Protein AF-B8M2R2-F1 (afdb_monomer_lite)

InterPro domains:
  IPR019727 ATP synthase, F0 complex, subunit F, mitochondria, fungi [PF10791] (4-90)
  IPR019727 ATP synthase, F0 complex, subunit F, mitochondria, fungi [PTHR28161] (1-91)

Secondary structure (DSSP, 8-state):
----GGGTSTTSS-S------HHHHHHHHHHHHHHSS-PPPPPP----SHHHHHHHHHTSGGG--SHHHHHHHHHHHHHHHHHHIIIIIHHHTTS--------

Radius of gyration: 33.29 Å; chains: 1; bounding box: 86×50×78 Å

pLDDT: mean 77.0, std 13.57, range [46.78, 97.19]

Organism: Talaromyces stipitatus (strain ATCC 10500 / CBS 375.48 / QM 6759 / NRRL 1006) (NCBI:txid441959)

Sequence (103 aa):
MSYITRRALSTLIPPKAIGAAQDAARMERVVGFYAGLPRGPAPAPKPSGFLERYQARYFNGKNASGMPLVHVIGTMLVVGYSMEYYFHLRKFASIPYFRPLGI

Foldseek 3Di:
DDDPCVVVCVPVPDPPPPPCPVVNVVVCVVVCVVVVDPDDPDPDPDQPDPVSVVCVQDPDDPNPHPVVVVVVVVVCVVVVVVVCCVPPVVVVVPDDPDDPDDD

Structure (mmCIF, N/CA/C/O backbone):
data_AF-B8M2R2-F1
#
_entry.id   AF-B8M2R2-F1
#
loop_
_atom_site.group_PDB
_atom_site.id
_atom_site.type_symbol
_atom_site.label_atom_id
_atom_site.label_alt_id
_atom_site.label_comp_id
_atom_site.label_asym_id
_atom_site.label_entity_id
_atom_site.label_seq_id
_atom_site.pdbx_PDB_ins_code
_atom_site.Cartn_x
_atom_site.Cartn_y
_atom_site.Cartn_z
_atom_site.occupancy
_atom_site.B_iso_or_equiv
_atom_site.auth_seq_id
_atom_site.auth_comp_id
_atom_site.auth_asym_id
_atom_site.auth_atom_id
_atom_site.pdbx_PDB_model_num
ATOM 1 N N . MET A 1 1 ? -40.328 -38.976 -9.526 1.00 46.78 1 MET A N 1
ATOM 2 C CA . MET A 1 1 ? -39.460 -38.463 -8.445 1.00 46.78 1 MET A CA 1
ATOM 3 C C . MET A 1 1 ? -39.783 -36.992 -8.219 1.00 46.78 1 MET A C 1
ATOM 5 O O . MET A 1 1 ? -39.352 -36.158 -9.002 1.00 46.78 1 MET A O 1
ATOM 9 N N . SER A 1 2 ? -40.633 -36.671 -7.240 1.00 49.09 2 SER A N 1
ATOM 10 C CA . SER A 1 2 ? -41.051 -35.291 -6.951 1.00 49.09 2 SER A CA 1
ATOM 11 C C . SER A 1 2 ? -40.042 -34.615 -6.022 1.00 49.09 2 SER A C 1
ATOM 13 O O . SER A 1 2 ? -39.896 -35.022 -4.869 1.00 49.09 2 SER A O 1
ATOM 15 N N . TYR A 1 3 ? -39.356 -33.582 -6.505 1.00 58.72 3 TYR A N 1
ATOM 16 C CA . TYR A 1 3 ? -38.504 -32.741 -5.668 1.00 58.72 3 TYR A CA 1
ATOM 17 C C . TYR A 1 3 ? -39.373 -31.949 -4.679 1.00 58.72 3 TYR A C 1
ATOM 19 O O . TYR A 1 3 ? -40.244 -31.174 -5.068 1.00 58.72 3 TYR A O 1
ATOM 27 N N . ILE A 1 4 ? -39.158 -32.162 -3.379 1.00 60.12 4 ILE A N 1
ATOM 28 C CA . ILE A 1 4 ? -39.828 -31.421 -2.305 1.00 60.12 4 ILE A CA 1
ATOM 29 C C . ILE A 1 4 ? -39.133 -30.058 -2.170 1.00 60.12 4 ILE A C 1
ATOM 31 O O . ILE A 1 4 ? -38.196 -29.891 -1.394 1.00 60.12 4 ILE A O 1
ATOM 35 N N . THR A 1 5 ? -39.610 -29.057 -2.910 1.00 60.34 5 THR A N 1
ATOM 36 C CA . THR A 1 5 ? -39.085 -27.673 -2.894 1.00 60.34 5 THR A CA 1
ATOM 37 C C . THR A 1 5 ? -39.381 -26.922 -1.583 1.00 60.34 5 THR A C 1
ATOM 39 O O . THR A 1 5 ? -38.902 -25.812 -1.365 1.00 60.34 5 THR A O 1
ATOM 42 N N . ARG A 1 6 ? -40.135 -27.520 -0.647 1.00 58.34 6 ARG A N 1
ATOM 43 C CA . ARG A 1 6 ? -40.568 -26.861 0.601 1.00 58.34 6 ARG A CA 1
ATOM 44 C C . ARG A 1 6 ? -39.433 -26.475 1.557 1.00 58.34 6 ARG A C 1
ATOM 46 O O . ARG A 1 6 ? -39.625 -25.564 2.351 1.00 58.34 6 ARG A O 1
ATOM 53 N N . ARG A 1 7 ? -38.253 -27.103 1.475 1.00 58.06 7 ARG A N 1
ATOM 54 C CA . ARG A 1 7 ? -37.125 -26.804 2.383 1.00 58.06 7 ARG A CA 1
ATOM 55 C C . ARG A 1 7 ? -36.317 -25.563 1.978 1.00 58.06 7 ARG A C 1
ATOM 57 O O . ARG A 1 7 ? -35.670 -24.970 2.830 1.00 58.06 7 ARG A O 1
ATOM 64 N N . ALA A 1 8 ? -36.387 -25.152 0.709 1.00 59.22 8 ALA A N 1
ATOM 65 C CA . ALA A 1 8 ? -35.683 -23.972 0.197 1.00 59.22 8 ALA A CA 1
ATOM 66 C C . ALA A 1 8 ? -36.376 -22.646 0.569 1.00 59.22 8 ALA A C 1
ATOM 68 O O . ALA A 1 8 ? -35.733 -21.604 0.592 1.00 59.22 8 ALA A O 1
ATOM 69 N N . LEU A 1 9 ? -37.674 -22.684 0.897 1.00 57.78 9 LEU A N 1
ATOM 70 C CA . LEU A 1 9 ? -38.441 -21.508 1.331 1.00 57.78 9 LEU A CA 1
ATOM 71 C C . LEU A 1 9 ? -38.364 -21.255 2.847 1.00 57.78 9 LEU A C 1
ATOM 73 O O . LEU A 1 9 ? -38.699 -20.163 3.297 1.00 57.78 9 LEU A O 1
ATOM 77 N N . SER A 1 10 ? -37.891 -22.220 3.645 1.00 56.59 10 SER A N 1
ATOM 78 C CA . SER A 1 10 ? -37.779 -22.078 5.108 1.00 56.59 10 SER A CA 1
ATOM 79 C C . SER A 1 10 ? -36.654 -21.138 5.565 1.00 56.59 10 SER A C 1
ATOM 81 O O . SER A 1 10 ? -36.623 -20.767 6.733 1.00 56.59 10 SER A O 1
ATOM 83 N N . THR A 1 11 ? -35.753 -20.726 4.669 1.00 62.06 11 THR A N 1
ATOM 84 C CA . THR A 1 11 ? -34.687 -19.738 4.927 1.00 62.06 11 THR A CA 1
ATOM 85 C C . THR A 1 11 ? -35.027 -18.332 4.422 1.00 62.06 11 THR A C 1
ATOM 87 O O . THR A 1 11 ? -34.278 -17.395 4.685 1.00 62.06 11 THR A O 1
ATOM 90 N N . LEU A 1 12 ? -36.150 -18.166 3.709 1.00 62.88 12 LEU A N 1
ATOM 91 C CA . LEU A 1 12 ? -36.609 -16.879 3.172 1.00 62.88 12 LEU A CA 1
ATOM 92 C C . LEU A 1 12 ? -37.460 -16.087 4.180 1.00 62.88 12 LEU A C 1
ATOM 94 O O . LEU A 1 12 ? -37.768 -14.923 3.948 1.00 62.88 12 LEU A O 1
ATOM 98 N N . ILE A 1 13 ? -37.839 -16.702 5.303 1.00 64.94 13 ILE A N 1
ATOM 99 C CA . ILE A 1 13 ? -38.478 -16.009 6.423 1.00 64.94 13 ILE A CA 1
ATOM 100 C C . ILE A 1 13 ? -37.344 -15.461 7.295 1.00 64.94 13 ILE A C 1
ATOM 102 O O . ILE A 1 13 ? -36.690 -16.239 7.994 1.00 64.94 13 ILE A O 1
ATOM 106 N N . PRO A 1 14 ? -37.045 -14.151 7.249 1.00 63.00 14 PRO A N 1
ATOM 107 C CA . PRO A 1 14 ? -35.988 -13.598 8.078 1.00 63.00 14 PRO A CA 1
ATOM 108 C C . PRO A 1 14 ? -36.362 -13.781 9.560 1.00 63.00 14 PRO A C 1
ATOM 110 O O . PRO A 1 14 ? -37.507 -13.500 9.926 1.00 63.00 14 PRO A O 1
ATOM 113 N N . PRO A 1 15 ? -35.429 -14.163 10.454 1.00 66.12 15 PRO A N 1
ATOM 114 C CA . PRO A 1 15 ? -35.636 -14.069 11.896 1.00 66.12 15 PRO A CA 1
ATOM 115 C C . PRO A 1 15 ? -35.567 -12.589 12.304 1.00 66.12 15 PRO A C 1
ATOM 117 O O . PRO A 1 15 ? -34.628 -12.137 12.947 1.00 66.12 15 PRO A O 1
ATOM 120 N N . LYS A 1 16 ? -36.521 -11.780 11.839 1.00 61.59 16 LYS A N 1
ATOM 121 C CA . LYS A 1 16 ? -36.602 -10.336 12.110 1.00 61.59 16 LYS A CA 1
ATOM 122 C C . LYS A 1 16 ? -38.005 -9.930 12.550 1.00 61.59 16 LYS A C 1
ATOM 124 O O . LYS A 1 16 ? -38.509 -8.881 12.174 1.00 61.59 16 LYS A O 1
ATOM 129 N N . ALA A 1 17 ? -38.612 -10.772 13.379 1.00 57.19 17 ALA A N 1
ATOM 130 C CA . ALA A 1 17 ? -39.775 -10.420 14.188 1.00 57.19 17 ALA A CA 1
ATOM 131 C C . ALA A 1 17 ? -39.521 -10.682 15.681 1.00 57.19 17 ALA A C 1
ATOM 133 O O . ALA A 1 17 ? -40.460 -10.849 16.452 1.00 57.19 17 ALA A O 1
ATOM 134 N N . ILE A 1 18 ? -38.255 -10.683 16.119 1.00 57.38 18 ILE A N 1
ATOM 135 C CA . ILE A 1 18 ? -37.979 -10.347 17.515 1.00 57.38 18 ILE A CA 1
ATOM 136 C C . ILE A 1 18 ? -38.115 -8.832 17.560 1.00 57.38 18 ILE A C 1
ATOM 138 O O . ILE A 1 18 ? -37.167 -8.105 17.265 1.00 57.38 18 ILE A O 1
ATOM 142 N N . GLY A 1 19 ? -39.339 -8.360 17.811 1.00 55.94 19 GLY A N 1
ATOM 143 C CA . GLY A 1 19 ? -39.552 -6.977 18.203 1.00 55.94 19 GLY A CA 1
ATOM 144 C C . GLY A 1 19 ? -38.536 -6.694 19.294 1.00 55.94 19 GLY A C 1
ATOM 145 O O . GLY A 1 19 ? -38.499 -7.422 20.285 1.00 55.94 19 GLY A O 1
ATOM 146 N N . ALA A 1 20 ? -37.642 -5.737 19.047 1.00 60.25 20 ALA A N 1
ATOM 147 C CA . ALA A 1 20 ? -36.675 -5.303 20.031 1.00 60.25 20 ALA A CA 1
ATOM 148 C C . ALA A 1 20 ? -37.485 -4.867 21.250 1.00 60.25 20 ALA A C 1
ATOM 150 O O . ALA A 1 20 ? -38.037 -3.766 21.279 1.00 60.25 20 ALA A O 1
ATOM 151 N N . ALA A 1 21 ? -37.643 -5.779 22.214 1.00 66.25 21 ALA A N 1
ATOM 152 C CA . ALA A 1 21 ? -38.235 -5.467 23.492 1.00 66.25 21 ALA A CA 1
ATOM 153 C C . ALA A 1 21 ? -37.483 -4.226 23.962 1.00 66.25 21 ALA A C 1
ATOM 155 O O . ALA A 1 21 ? -36.252 -4.200 23.911 1.00 66.25 21 ALA A O 1
ATOM 156 N N . GLN A 1 22 ? -38.204 -3.171 24.335 1.00 69.69 22 GLN A N 1
ATOM 157 C CA . GLN A 1 22 ? -37.598 -1.916 24.793 1.00 69.69 22 GLN A CA 1
A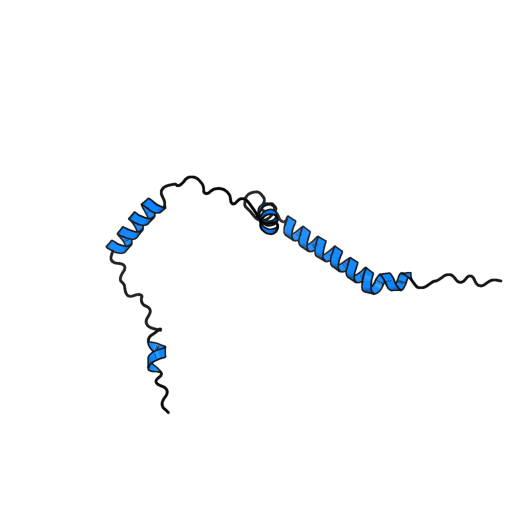TOM 158 C C . GLN A 1 22 ? -36.508 -2.179 25.850 1.00 69.69 22 GLN A C 1
ATOM 160 O O . GLN A 1 22 ? -35.524 -1.449 25.928 1.00 69.69 22 GLN A O 1
ATOM 165 N N . ASP A 1 23 ? -36.649 -3.285 26.583 1.00 72.38 23 ASP A N 1
ATOM 166 C CA . ASP A 1 23 ? -35.693 -3.837 27.533 1.00 72.38 23 ASP A CA 1
ATOM 167 C C . ASP A 1 23 ? -34.364 -4.313 26.914 1.00 72.38 23 ASP A C 1
ATOM 169 O O . ASP A 1 23 ? -33.304 -3.989 27.439 1.00 72.38 23 ASP A O 1
ATOM 173 N N . ALA A 1 24 ? -34.372 -4.982 25.755 1.00 74.75 24 ALA A N 1
ATOM 174 C CA . ALA A 1 24 ? -33.154 -5.376 25.038 1.00 74.75 24 ALA A CA 1
ATOM 175 C C . ALA A 1 24 ? -32.372 -4.150 24.535 1.00 74.75 24 ALA A C 1
ATOM 177 O O . ALA A 1 24 ? -31.160 -4.068 24.723 1.00 74.75 24 ALA A O 1
ATOM 178 N N . ALA A 1 25 ? -33.073 -3.149 23.991 1.00 76.88 25 ALA A N 1
ATOM 179 C CA . ALA A 1 25 ? -32.460 -1.878 23.597 1.00 76.88 25 ALA A CA 1
ATOM 180 C C . ALA A 1 25 ? -31.955 -1.073 24.811 1.00 76.88 25 ALA A C 1
ATOM 182 O O . ALA A 1 25 ? -30.966 -0.346 24.723 1.00 76.88 25 ALA A O 1
ATOM 183 N N . ARG A 1 26 ? -32.621 -1.178 25.970 1.00 79.50 26 ARG A N 1
ATOM 184 C CA . ARG A 1 26 ? -32.155 -0.576 27.229 1.00 79.50 26 ARG A CA 1
ATOM 185 C C . ARG A 1 26 ? -30.906 -1.282 27.747 1.00 79.50 26 ARG A C 1
ATOM 187 O O . ARG A 1 26 ? -29.970 -0.604 28.163 1.00 79.50 26 ARG A O 1
ATOM 194 N N . MET A 1 27 ? -30.865 -2.607 27.655 1.00 81.00 27 MET A N 1
ATOM 195 C CA . MET A 1 27 ? -29.720 -3.411 28.066 1.00 81.00 27 MET A CA 1
ATOM 196 C C . MET A 1 27 ? -28.501 -3.166 27.164 1.00 81.00 27 MET A C 1
ATOM 198 O O . MET A 1 27 ? -27.397 -3.004 27.675 1.00 81.00 27 MET A O 1
ATOM 202 N N . GLU A 1 28 ? -28.692 -3.010 25.849 1.00 83.88 28 GLU A N 1
ATOM 203 C CA . GLU A 1 28 ? -27.625 -2.642 24.905 1.00 83.88 28 GLU A CA 1
ATOM 204 C C . GLU A 1 28 ? -26.999 -1.277 25.234 1.00 83.88 28 GLU A C 1
ATOM 206 O O . GLU A 1 28 ? -25.781 -1.130 25.186 1.00 83.88 28 GLU A O 1
ATOM 211 N N . ARG A 1 29 ? -27.800 -0.289 25.660 1.00 85.88 29 ARG A N 1
ATOM 212 C CA . ARG A 1 29 ? -27.291 1.025 26.099 1.00 85.88 29 ARG A CA 1
ATOM 213 C C . ARG A 1 29 ? -26.476 0.942 27.386 1.00 85.88 29 ARG A C 1
ATOM 215 O O . ARG A 1 29 ? -25.472 1.636 27.499 1.00 85.88 29 ARG A O 1
ATOM 222 N N . VAL A 1 30 ? -26.882 0.108 28.345 1.00 86.50 30 VAL A N 1
ATOM 223 C CA . VAL A 1 30 ? -26.131 -0.090 29.597 1.00 86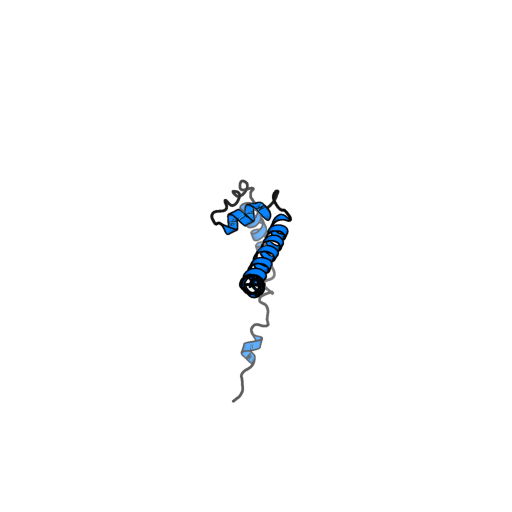.50 30 VAL A CA 1
ATOM 224 C C . VAL A 1 30 ? -24.811 -0.807 29.315 1.00 86.50 30 VAL A C 1
ATOM 226 O O . VAL A 1 30 ? -23.758 -0.362 29.767 1.00 86.50 30 VAL A O 1
ATOM 229 N N . VAL 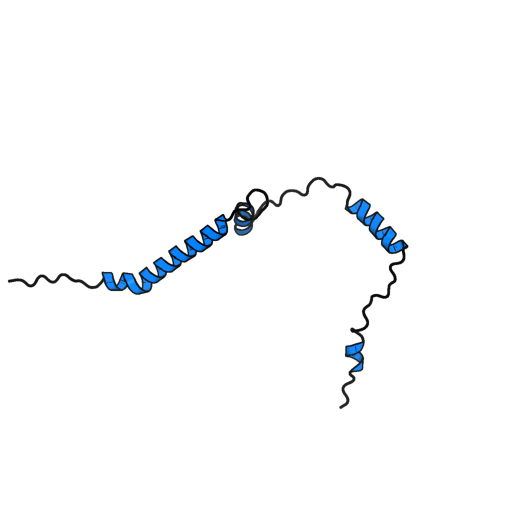A 1 31 ? -24.833 -1.868 28.506 1.00 85.94 31 VAL A N 1
ATOM 230 C CA . VAL A 1 31 ? -23.615 -2.579 28.092 1.00 85.94 31 VAL A CA 1
ATOM 231 C C . VAL A 1 31 ? -22.705 -1.661 27.276 1.00 85.94 31 VAL A C 1
ATOM 233 O O . VAL A 1 31 ? -21.507 -1.612 27.536 1.00 85.94 31 VAL A O 1
ATOM 236 N N . GLY A 1 32 ? -23.263 -0.885 26.346 1.00 85.38 32 GLY A N 1
ATOM 237 C CA . GLY A 1 32 ? -22.541 0.102 25.547 1.00 85.38 32 GLY A CA 1
ATOM 238 C C . GLY A 1 32 ? -21.933 1.221 26.390 1.00 85.38 32 GLY A C 1
ATOM 239 O O . GLY A 1 32 ? -20.798 1.615 26.138 1.00 85.38 32 GLY A O 1
ATOM 240 N N . PHE A 1 33 ? -22.629 1.676 27.435 1.00 86.75 33 PHE A N 1
ATOM 241 C CA . PHE A 1 33 ? -22.101 2.639 28.400 1.00 86.75 33 PHE A CA 1
ATOM 242 C C . PHE A 1 33 ? -20.862 2.082 29.108 1.00 86.75 33 PHE A C 1
ATOM 244 O O . PHE A 1 33 ? -19.815 2.721 29.090 1.00 86.75 33 PHE A O 1
ATOM 251 N N . TYR A 1 34 ? -20.931 0.861 29.649 1.00 82.81 34 TYR A N 1
ATOM 252 C CA . TYR A 1 34 ? -19.788 0.255 30.343 1.00 82.81 34 TYR A CA 1
ATOM 253 C C . TYR A 1 34 ? -18.661 -0.206 29.408 1.00 82.81 34 TYR A C 1
ATOM 255 O O . TYR A 1 34 ? -17.485 -0.156 29.774 1.00 82.81 34 TYR A O 1
ATOM 263 N N . ALA A 1 35 ? -18.987 -0.617 28.184 1.00 81.81 35 ALA A N 1
ATOM 264 C CA . ALA A 1 35 ? -18.005 -0.939 27.155 1.00 81.81 35 ALA A CA 1
ATOM 265 C C . ALA A 1 35 ? -17.293 0.315 26.626 1.00 81.81 35 ALA A C 1
ATOM 267 O O . ALA A 1 35 ? -16.104 0.250 26.310 1.00 81.81 35 ALA A O 1
ATOM 268 N N . GLY A 1 36 ? -18.020 1.432 26.551 1.00 78.94 36 GLY A N 1
ATOM 269 C CA . GLY A 1 36 ? -17.583 2.719 26.021 1.00 78.94 36 GLY A CA 1
ATOM 270 C C . GLY A 1 36 ? -17.007 3.679 27.058 1.00 78.94 36 GLY A C 1
ATOM 271 O O . GLY A 1 36 ? -16.650 4.796 26.680 1.00 78.94 36 GLY A O 1
ATOM 272 N N . LEU A 1 37 ? -16.885 3.275 28.334 1.00 82.50 37 LEU A N 1
ATOM 273 C CA . LEU A 1 37 ? -16.076 4.023 29.299 1.00 82.50 37 LEU A CA 1
ATOM 274 C C . LEU A 1 37 ? -14.724 4.326 28.638 1.00 82.50 37 LEU A C 1
ATOM 276 O O . LEU A 1 37 ? -14.160 3.408 28.033 1.00 82.50 37 LEU A O 1
ATOM 280 N N . PRO A 1 38 ? -14.213 5.568 28.719 1.00 78.38 38 PRO A N 1
ATOM 281 C CA . PRO A 1 38 ? -12.976 5.959 28.064 1.00 78.38 38 PRO A CA 1
ATOM 282 C C . PRO A 1 38 ? -11.821 5.148 28.650 1.00 78.38 38 PRO A C 1
ATOM 284 O O . PRO A 1 38 ? -11.174 5.519 29.626 1.00 78.38 38 PRO A O 1
ATOM 287 N N . ARG A 1 39 ? -11.579 3.990 28.043 1.00 75.25 39 ARG A N 1
ATOM 288 C CA . ARG A 1 39 ? -10.340 3.246 28.172 1.00 75.25 39 ARG A CA 1
ATOM 289 C C . ARG A 1 39 ? -9.283 4.164 27.576 1.00 75.25 39 ARG A C 1
ATOM 291 O O . ARG A 1 39 ? -9.540 4.822 26.565 1.00 75.25 39 ARG A O 1
ATOM 298 N N . GLY A 1 40 ? -8.128 4.260 28.231 1.00 76.31 40 GLY A N 1
ATOM 299 C CA . GLY A 1 40 ? -7.016 5.054 27.711 1.00 76.31 40 GLY A CA 1
ATOM 300 C C . GLY A 1 40 ? -6.775 4.744 26.225 1.00 76.31 40 GLY A C 1
ATOM 301 O O . GLY A 1 40 ? -7.112 3.642 25.778 1.00 76.31 40 GLY A O 1
ATOM 302 N N . PRO A 1 41 ? -6.244 5.706 25.450 1.00 71.88 41 PRO A N 1
ATOM 303 C CA . PRO A 1 41 ? -6.081 5.556 24.009 1.00 71.88 41 PRO A CA 1
ATOM 304 C C . PRO A 1 41 ? -5.443 4.205 23.694 1.00 71.88 41 PRO A C 1
ATOM 306 O O . PRO A 1 41 ? -4.409 3.857 24.271 1.00 71.88 41 PRO A O 1
ATOM 309 N N . ALA A 1 42 ? -6.094 3.432 22.819 1.00 72.44 42 ALA A N 1
ATOM 310 C CA . ALA A 1 42 ? -5.584 2.131 22.417 1.00 72.44 42 ALA A CA 1
ATOM 311 C C . ALA A 1 42 ? -4.122 2.298 21.967 1.00 72.44 42 ALA A C 1
ATOM 313 O O . ALA A 1 42 ? -3.831 3.234 21.210 1.00 72.44 42 ALA A O 1
ATOM 314 N N . PRO A 1 43 ? -3.192 1.457 22.457 1.00 72.12 43 PRO A N 1
ATOM 315 C CA . PRO A 1 43 ? -1.785 1.605 22.132 1.00 72.12 43 PRO A CA 1
ATOM 316 C C . PRO A 1 43 ? -1.626 1.589 20.616 1.00 72.12 43 PRO A C 1
ATOM 318 O O . PRO A 1 43 ? -2.168 0.715 19.938 1.00 72.12 43 PRO A O 1
ATOM 321 N N . ALA A 1 44 ? -0.904 2.584 20.092 1.00 72.56 44 ALA A N 1
ATOM 322 C CA . ALA A 1 44 ? -0.666 2.686 18.662 1.00 72.56 44 ALA A CA 1
ATOM 323 C C . ALA A 1 44 ? -0.094 1.347 18.162 1.00 72.56 44 ALA A C 1
ATOM 325 O O . ALA A 1 44 ? 0.860 0.845 18.772 1.00 72.56 44 ALA A O 1
ATOM 326 N N . PRO A 1 45 ? -0.670 0.753 1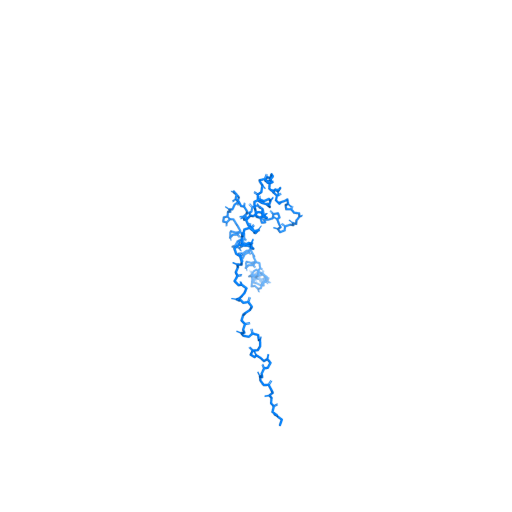7.101 1.00 74.50 45 PRO A N 1
ATOM 327 C CA . PRO A 1 45 ? -0.229 -0.543 16.612 1.00 74.50 45 PRO A CA 1
ATOM 328 C C . PRO A 1 45 ? 1.250 -0.440 16.242 1.00 74.50 45 PRO A C 1
ATOM 330 O O . PRO A 1 45 ? 1.625 0.291 15.324 1.00 74.50 45 PRO A O 1
ATOM 333 N N . LYS A 1 46 ? 2.109 -1.122 17.009 1.00 78.38 46 LYS A N 1
ATOM 334 C CA . LYS A 1 46 ? 3.541 -1.200 16.714 1.00 78.38 46 LYS A CA 1
ATOM 335 C C . LYS A 1 46 ? 3.706 -2.128 15.513 1.00 78.38 46 LYS A C 1
ATOM 337 O O . LYS A 1 46 ? 3.407 -3.312 15.652 1.00 78.38 46 LYS A O 1
ATOM 342 N N . PRO A 1 47 ? 4.190 -1.635 14.361 1.00 81.81 47 PRO A N 1
ATOM 343 C CA . PRO A 1 47 ? 4.361 -2.477 13.190 1.00 81.81 47 PRO A CA 1
ATOM 344 C C . PRO A 1 47 ? 5.468 -3.501 13.456 1.00 81.81 47 PRO A C 1
ATOM 346 O O . PRO A 1 47 ? 6.631 -3.148 13.683 1.00 81.81 47 PRO A O 1
ATOM 349 N N . SER A 1 48 ? 5.104 -4.775 13.440 1.00 84.56 48 SER A N 1
ATOM 350 C CA . SER A 1 48 ? 5.997 -5.894 13.726 1.00 84.56 48 SER A CA 1
ATOM 351 C C . SER A 1 48 ? 6.574 -6.494 12.439 1.00 84.56 48 SER A C 1
ATOM 353 O O . SER A 1 48 ? 7.755 -6.846 12.408 1.00 84.56 48 SER A O 1
ATOM 355 N N . GLY A 1 49 ? 5.798 -6.496 11.347 1.00 89.31 49 GLY A N 1
ATOM 356 C CA . GLY A 1 49 ? 6.203 -7.010 10.034 1.00 89.31 49 GLY A CA 1
ATOM 357 C C . GLY A 1 49 ? 6.822 -5.973 9.08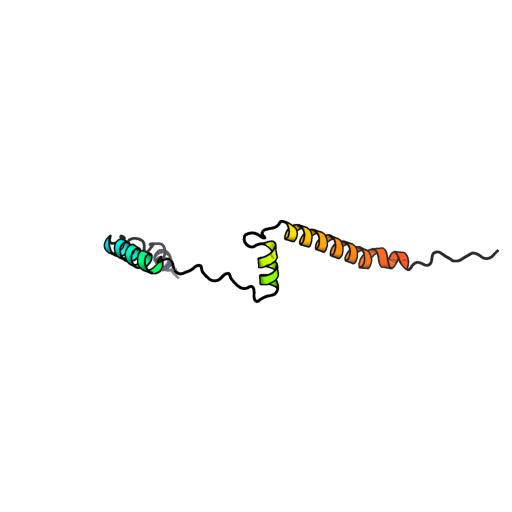6 1.00 89.31 49 GLY A C 1
ATOM 358 O O . GLY A 1 49 ? 6.615 -4.768 9.222 1.00 89.31 49 GLY A O 1
ATOM 359 N N . PHE A 1 50 ? 7.557 -6.432 8.065 1.00 88.81 50 PHE A N 1
ATOM 360 C CA . PHE A 1 50 ? 8.126 -5.558 7.022 1.00 88.81 50 PHE A CA 1
ATOM 361 C C . PHE A 1 50 ? 7.051 -4.769 6.263 1.00 88.81 50 PHE A C 1
ATOM 363 O O . PHE A 1 50 ? 7.191 -3.559 6.078 1.00 88.81 50 PHE A O 1
ATOM 370 N N . LEU A 1 51 ? 5.959 -5.438 5.880 1.00 88.06 51 LEU A N 1
ATOM 371 C CA . LEU A 1 51 ? 4.818 -4.796 5.226 1.00 88.06 51 LEU A CA 1
ATOM 372 C C . LEU A 1 51 ? 4.114 -3.815 6.167 1.00 88.06 51 LEU A C 1
ATOM 374 O O . LEU A 1 51 ? 3.847 -2.687 5.765 1.00 88.06 51 LEU A O 1
ATOM 378 N N . GLU A 1 52 ? 3.906 -4.184 7.435 1.00 88.12 52 GLU A N 1
ATOM 379 C CA . GLU A 1 52 ? 3.327 -3.275 8.436 1.00 88.12 52 GLU A CA 1
ATOM 380 C C . GLU A 1 52 ? 4.193 -2.030 8.646 1.00 88.12 52 GLU A C 1
ATOM 382 O O . GLU A 1 52 ? 3.669 -0.931 8.809 1.00 88.12 52 GLU A O 1
ATOM 387 N N . ARG A 1 53 ? 5.526 -2.164 8.614 1.00 88.00 53 ARG A N 1
ATOM 388 C CA . ARG A 1 53 ? 6.448 -1.023 8.725 1.00 88.00 53 ARG A CA 1
ATOM 389 C C . ARG A 1 53 ? 6.350 -0.102 7.515 1.00 88.00 53 ARG A C 1
ATOM 391 O O . ARG A 1 53 ? 6.381 1.113 7.692 1.00 88.00 53 ARG A O 1
ATOM 398 N N . TYR A 1 54 ? 6.231 -0.653 6.307 1.00 90.06 54 TYR A N 1
ATOM 399 C CA . TYR A 1 54 ? 6.013 0.146 5.099 1.00 90.06 54 TYR A CA 1
ATOM 400 C C . TYR A 1 54 ? 4.652 0.852 5.150 1.00 90.06 54 TYR A C 1
ATOM 402 O O . TYR A 1 54 ? 4.567 2.060 4.938 1.00 90.06 54 TYR A O 1
ATOM 410 N N . GLN A 1 55 ? 3.601 0.130 5.542 1.00 87.50 55 GLN A N 1
ATOM 411 C CA . GLN A 1 55 ? 2.261 0.682 5.707 1.00 87.50 55 GLN A CA 1
ATOM 412 C C . GLN A 1 55 ? 2.231 1.817 6.740 1.00 87.50 55 GLN A C 1
ATOM 414 O O . GLN A 1 55 ? 1.713 2.898 6.464 1.00 87.50 55 GLN A O 1
ATOM 419 N N . ALA A 1 56 ? 2.854 1.620 7.903 1.00 87.19 56 ALA A N 1
ATOM 420 C CA . ALA A 1 56 ? 2.937 2.634 8.950 1.00 87.19 56 ALA A CA 1
ATOM 421 C C . ALA A 1 56 ? 3.702 3.898 8.515 1.00 87.19 56 ALA A C 1
ATOM 423 O O . ALA A 1 56 ? 3.425 4.983 9.027 1.00 87.19 56 ALA A O 1
ATOM 424 N N . ARG A 1 57 ? 4.648 3.776 7.575 1.00 85.06 57 ARG A N 1
ATOM 425 C CA . ARG A 1 57 ? 5.430 4.905 7.047 1.00 85.06 57 ARG A CA 1
ATOM 426 C C . ARG A 1 57 ? 4.693 5.727 5.997 1.00 85.06 57 ARG A C 1
ATOM 428 O O . ARG A 1 57 ? 4.957 6.920 5.929 1.00 85.06 57 ARG A O 1
ATOM 435 N N . TYR A 1 58 ? 3.823 5.115 5.192 1.00 87.19 58 TYR A N 1
ATOM 436 C CA . TYR A 1 58 ? 3.270 5.784 4.008 1.00 87.19 58 TYR A CA 1
ATOM 437 C C . TYR A 1 58 ? 1.742 5.851 3.929 1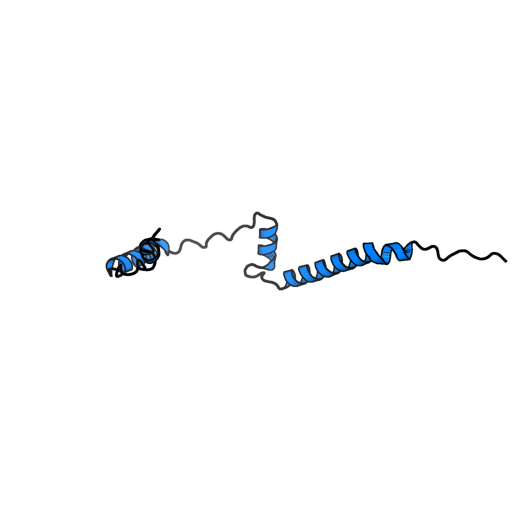.00 87.19 58 TYR A C 1
ATOM 439 O O . TYR A 1 58 ? 1.224 6.663 3.166 1.00 87.19 58 TYR A O 1
ATOM 447 N N . PHE A 1 59 ? 1.013 5.033 4.691 1.00 85.56 59 PHE A N 1
ATOM 448 C CA . PHE A 1 59 ? -0.449 4.923 4.582 1.00 85.56 59 PHE A CA 1
ATOM 449 C C . PHE A 1 59 ? -1.209 5.338 5.848 1.00 85.56 59 PHE A C 1
ATOM 451 O O . PHE A 1 59 ? -2.384 5.682 5.757 1.00 85.56 59 PHE A O 1
ATOM 458 N N . ASN A 1 60 ? -0.574 5.332 7.024 1.00 82.94 60 ASN A N 1
ATOM 459 C CA . ASN A 1 60 ? -1.276 5.560 8.290 1.00 82.94 60 ASN A CA 1
ATOM 460 C C . ASN A 1 60 ? -1.143 7.010 8.798 1.00 82.94 60 ASN A C 1
ATOM 462 O O . ASN A 1 60 ? -0.040 7.533 8.973 1.00 82.94 60 ASN A O 1
ATOM 466 N N . GLY A 1 61 ? -2.281 7.623 9.145 1.00 77.38 61 GLY A N 1
ATOM 467 C CA . GLY A 1 61 ? -2.362 8.861 9.931 1.00 77.38 61 GLY A CA 1
ATOM 468 C C . GLY A 1 61 ? -1.612 10.055 9.326 1.00 77.38 61 GLY A C 1
ATOM 469 O O . GLY A 1 61 ? -1.765 10.368 8.151 1.00 77.38 61 GLY A O 1
ATOM 470 N N . LYS A 1 62 ? -0.791 10.727 10.149 1.00 75.69 62 LYS A N 1
ATOM 471 C CA . LYS A 1 62 ? -0.014 11.934 9.788 1.00 75.69 62 LYS A CA 1
ATOM 472 C C . LYS A 1 62 ? 1.018 11.725 8.671 1.00 75.69 62 LYS A C 1
ATOM 474 O O . LYS A 1 62 ? 1.471 12.711 8.102 1.00 75.69 62 LYS A O 1
ATOM 479 N N . ASN A 1 63 ? 1.390 10.478 8.381 1.00 73.56 63 ASN A N 1
ATOM 480 C CA . ASN A 1 63 ? 2.392 10.134 7.368 1.00 73.56 63 ASN A CA 1
ATOM 481 C C . ASN A 1 63 ? 1.758 9.613 6.068 1.00 73.56 63 ASN A C 1
ATOM 483 O O . ASN A 1 63 ? 2.471 9.095 5.208 1.00 73.56 63 ASN A O 1
ATOM 487 N N . ALA A 1 64 ? 0.431 9.713 5.924 1.00 81.00 64 ALA A N 1
ATOM 488 C CA . ALA A 1 64 ? -0.249 9.371 4.684 1.00 81.00 64 ALA A CA 1
ATOM 489 C C . ALA A 1 64 ? 0.293 10.256 3.550 1.00 81.00 64 ALA A C 1
ATOM 491 O O . ALA A 1 64 ? 0.130 11.476 3.559 1.00 81.00 64 ALA A O 1
ATOM 492 N N . SER A 1 65 ? 0.989 9.639 2.599 1.00 85.94 65 SER A N 1
ATOM 493 C CA . SER A 1 65 ? 1.713 10.333 1.536 1.00 85.94 65 SER A CA 1
ATOM 494 C C . SER A 1 65 ? 1.492 9.641 0.198 1.00 85.94 65 SER A C 1
ATOM 496 O O . SER A 1 65 ? 1.296 8.431 0.143 1.00 85.94 65 SER A O 1
ATOM 498 N N . GLY A 1 66 ? 1.588 10.397 -0.900 1.00 89.19 66 GLY A N 1
ATOM 499 C CA . GLY A 1 66 ? 1.558 9.862 -2.267 1.00 89.19 66 GLY A CA 1
ATOM 500 C C . GLY A 1 66 ? 2.816 9.076 -2.660 1.00 89.19 66 GLY A C 1
ATOM 501 O O . GLY A 1 66 ? 2.890 8.550 -3.768 1.00 89.19 66 GLY A O 1
ATOM 502 N N . MET A 1 67 ? 3.810 8.965 -1.773 1.00 90.19 67 MET A N 1
ATOM 503 C CA . MET A 1 67 ? 5.050 8.234 -2.041 1.00 90.19 67 MET A CA 1
ATOM 504 C C . MET A 1 67 ? 4.859 6.792 -2.542 1.00 90.19 67 MET A C 1
ATOM 506 O O . MET A 1 67 ? 5.605 6.423 -3.446 1.00 90.19 67 MET A O 1
ATOM 510 N N . PRO A 1 68 ? 3.909 5.967 -2.062 1.00 92.94 68 PRO A N 1
ATOM 511 C CA . PRO A 1 68 ? 3.706 4.619 -2.595 1.00 92.94 68 PRO A CA 1
ATOM 512 C C . PRO A 1 68 ? 3.444 4.592 -4.102 1.00 92.94 68 PRO A C 1
ATOM 514 O O . PRO A 1 68 ? 3.958 3.714 -4.788 1.00 92.94 68 PRO A O 1
ATOM 517 N N . LEU A 1 69 ? 2.736 5.590 -4.644 1.00 92.75 69 LEU A N 1
ATOM 518 C CA . LEU A 1 69 ? 2.533 5.714 -6.091 1.00 92.75 69 LEU A CA 1
ATOM 519 C C . LEU A 1 69 ? 3.861 5.938 -6.818 1.00 92.75 69 LEU A C 1
ATOM 521 O O . LEU A 1 69 ? 4.134 5.289 -7.823 1.00 92.75 69 LEU A O 1
ATOM 525 N N . VAL A 1 70 ? 4.723 6.800 -6.273 1.00 94.81 70 VAL A N 1
ATOM 526 C CA . VAL A 1 70 ? 6.068 7.037 -6.817 1.00 94.81 70 VAL A CA 1
ATOM 527 C C . VAL A 1 70 ? 6.914 5.764 -6.768 1.00 94.81 70 VAL A C 1
ATOM 529 O O . VAL A 1 70 ? 7.610 5.466 -7.734 1.00 94.81 70 VAL A O 1
ATOM 532 N N . HIS A 1 71 ? 6.827 4.979 -5.688 1.00 94.88 71 HIS A N 1
ATOM 533 C CA . HIS A 1 71 ? 7.541 3.703 -5.591 1.00 94.88 71 HIS A CA 1
ATOM 534 C C . HIS A 1 71 ? 7.085 2.733 -6.683 1.00 94.88 71 HIS A C 1
ATOM 536 O O . HIS A 1 71 ? 7.936 2.108 -7.312 1.00 94.88 71 HIS A O 1
ATOM 542 N N . VAL A 1 72 ? 5.774 2.640 -6.940 1.00 96.06 72 VAL A N 1
ATOM 543 C CA . VAL A 1 72 ? 5.203 1.790 -8.000 1.00 96.06 72 VAL A CA 1
ATOM 544 C C . VAL A 1 72 ? 5.661 2.245 -9.387 1.00 96.06 72 VAL A C 1
ATOM 546 O O . VAL A 1 72 ? 6.117 1.426 -10.179 1.00 96.06 72 VAL A O 1
ATOM 549 N N . ILE A 1 73 ? 5.610 3.547 -9.678 1.00 96.69 73 ILE A N 1
ATOM 550 C CA . ILE A 1 73 ? 6.087 4.093 -10.958 1.00 96.69 73 ILE A CA 1
ATOM 551 C C . ILE A 1 73 ? 7.587 3.821 -11.130 1.00 96.69 73 ILE A C 1
ATOM 553 O O . ILE A 1 73 ? 8.016 3.334 -12.174 1.00 96.69 73 ILE A O 1
ATOM 557 N N . GLY A 1 74 ? 8.386 4.082 -10.095 1.00 96.94 74 GLY A N 1
ATOM 558 C CA . GLY A 1 74 ? 9.825 3.831 -10.115 1.00 96.94 74 GLY A CA 1
ATOM 559 C C . GLY A 1 74 ? 10.157 2.354 -10.334 1.00 96.94 74 GLY A C 1
ATOM 560 O O . GLY A 1 74 ? 11.003 2.034 -11.167 1.00 96.94 74 GLY A O 1
ATOM 561 N N . THR A 1 75 ? 9.453 1.443 -9.654 1.00 96.75 75 THR A N 1
ATOM 562 C CA . THR A 1 75 ? 9.631 -0.001 -9.880 1.00 96.75 75 THR A CA 1
ATOM 563 C C . THR A 1 75 ? 9.239 -0.399 -11.296 1.00 96.75 75 THR A C 1
ATOM 565 O O . THR A 1 75 ? 9.995 -1.124 -11.935 1.00 96.75 75 THR A O 1
ATOM 568 N N . MET A 1 76 ? 8.129 0.116 -11.829 1.00 97.19 76 MET A N 1
ATOM 569 C CA . MET A 1 76 ? 7.707 -0.148 -13.207 1.00 97.19 76 MET A CA 1
ATOM 570 C C . MET A 1 76 ? 8.781 0.260 -14.225 1.00 97.19 76 MET A C 1
ATOM 572 O O . MET A 1 76 ? 9.092 -0.512 -15.129 1.00 97.19 76 MET A O 1
ATOM 576 N N . LEU A 1 77 ? 9.385 1.441 -14.063 1.00 97.19 77 LEU A N 1
ATOM 577 C CA . LEU A 1 77 ? 10.435 1.928 -14.963 1.00 97.19 77 LEU A CA 1
ATOM 578 C C . LEU A 1 77 ? 11.701 1.070 -14.895 1.00 97.19 77 LEU A C 1
ATOM 580 O O . LEU A 1 77 ? 12.245 0.697 -15.931 1.00 97.19 77 LEU A O 1
ATOM 584 N N . VAL A 1 78 ? 12.156 0.724 -13.688 1.00 97.19 78 VAL A N 1
ATOM 585 C CA . VAL A 1 78 ? 13.358 -0.104 -13.497 1.00 97.19 78 VAL A CA 1
ATOM 586 C C . VAL A 1 78 ? 13.150 -1.506 -14.069 1.00 97.19 78 VAL A C 1
ATOM 588 O O . VAL A 1 78 ? 14.002 -2.020 -14.798 1.00 97.19 78 VAL A O 1
ATOM 591 N N . VAL A 1 79 ? 12.004 -2.126 -13.783 1.00 97.12 79 VAL A N 1
ATOM 592 C CA . VAL A 1 79 ? 11.681 -3.458 -14.305 1.00 97.12 79 VAL A CA 1
ATOM 593 C C . VAL A 1 79 ? 11.514 -3.398 -15.827 1.00 97.12 79 VAL A C 1
ATOM 595 O O . VAL A 1 79 ? 12.108 -4.210 -16.529 1.00 97.12 79 VAL A O 1
ATOM 598 N N . GLY A 1 80 ? 10.804 -2.399 -16.357 1.00 95.50 80 GLY A N 1
ATOM 599 C CA . GLY A 1 80 ? 10.646 -2.184 -17.798 1.00 95.50 80 GLY A CA 1
ATOM 600 C C . GLY A 1 80 ? 11.982 -2.042 -18.530 1.00 95.50 80 GLY A C 1
ATOM 601 O O . GLY A 1 80 ? 12.241 -2.765 -19.489 1.00 95.50 80 GLY A O 1
ATOM 602 N N . TYR A 1 81 ? 12.868 -1.174 -18.036 1.00 95.00 81 TYR A N 1
ATOM 603 C CA . TYR A 1 81 ? 14.190 -0.967 -18.628 1.00 95.00 81 TYR A CA 1
ATOM 604 C C . TYR A 1 81 ? 15.081 -2.208 -18.526 1.00 95.00 81 TYR A C 1
ATOM 606 O O . TYR A 1 81 ? 15.775 -2.552 -19.478 1.00 95.00 81 TYR A O 1
ATOM 614 N N . SER A 1 82 ? 15.061 -2.909 -17.390 1.00 94.38 82 SER A N 1
ATOM 615 C CA . SER A 1 82 ? 15.855 -4.132 -17.233 1.00 94.38 82 SER A CA 1
ATOM 616 C C . SER A 1 82 ? 15.392 -5.251 -18.172 1.00 94.38 82 SER A C 1
ATOM 618 O O . SER A 1 82 ? 16.239 -5.942 -18.743 1.00 94.38 82 SER A O 1
ATOM 620 N N . MET A 1 83 ? 14.080 -5.389 -18.406 1.00 93.00 83 MET A N 1
ATOM 621 C CA . MET A 1 83 ? 13.538 -6.298 -19.421 1.00 93.00 83 MET A CA 1
ATOM 622 C C . MET A 1 83 ? 14.001 -5.900 -20.824 1.00 93.00 83 MET A C 1
ATOM 624 O O . MET A 1 83 ? 14.559 -6.733 -21.538 1.00 93.00 83 MET A O 1
ATOM 628 N N . GLU A 1 84 ? 13.846 -4.630 -21.198 1.00 90.88 84 GLU A N 1
ATOM 629 C CA . GLU A 1 84 ? 14.279 -4.130 -22.507 1.00 90.88 84 GLU A CA 1
ATOM 630 C C . GLU A 1 84 ? 15.785 -4.342 -22.729 1.00 90.88 84 GLU A C 1
ATOM 632 O O . GLU A 1 84 ? 16.223 -4.801 -23.789 1.00 90.88 84 GLU A O 1
ATOM 637 N N . TYR A 1 85 ? 16.590 -4.119 -21.688 1.00 89.81 85 TYR A N 1
ATOM 638 C CA . TYR A 1 85 ? 18.020 -4.385 -21.724 1.00 89.81 85 TYR A CA 1
ATOM 639 C C . TYR A 1 85 ? 18.330 -5.866 -21.946 1.00 89.81 85 TYR A C 1
ATOM 641 O O . TYR A 1 85 ? 19.144 -6.216 -22.803 1.00 89.81 85 TYR A O 1
ATOM 649 N N . TYR A 1 86 ? 17.670 -6.749 -21.197 1.00 88.81 86 TYR A N 1
ATOM 650 C CA . TYR A 1 86 ? 17.930 -8.182 -21.260 1.00 88.81 86 TYR A CA 1
ATOM 651 C C . TYR A 1 86 ? 17.507 -8.806 -22.597 1.00 88.81 86 TYR A C 1
ATOM 653 O O . TYR A 1 86 ? 18.234 -9.657 -23.130 1.00 88.81 86 TYR A O 1
ATOM 661 N N . PHE A 1 87 ? 16.351 -8.396 -23.131 1.00 87.88 87 PHE A N 1
ATOM 662 C CA . PHE A 1 87 ? 15.747 -8.992 -24.323 1.00 87.88 87 PHE A CA 1
ATOM 663 C C . PHE A 1 87 ? 16.213 -8.353 -25.636 1.00 87.88 87 PHE A C 1
ATOM 665 O O . PHE A 1 87 ? 16.471 -9.100 -26.586 1.00 87.88 87 PHE A O 1
ATOM 672 N N . HIS A 1 88 ? 16.386 -7.027 -25.682 1.00 81.56 88 HIS A N 1
ATOM 673 C CA . HIS A 1 88 ? 16.670 -6.290 -26.920 1.00 81.56 88 HIS A CA 1
ATOM 674 C C . HIS A 1 88 ? 18.074 -5.669 -26.946 1.00 81.56 88 HIS A C 1
ATOM 676 O O . HIS A 1 88 ? 18.843 -5.935 -27.873 1.00 81.56 88 HIS A O 1
ATOM 682 N N . LEU A 1 89 ? 18.465 -4.899 -25.927 1.00 79.31 89 LEU A N 1
ATOM 683 C CA . LEU A 1 89 ? 19.691 -4.084 -26.015 1.00 79.31 89 LEU A CA 1
ATOM 684 C C . LEU A 1 89 ? 20.982 -4.904 -25.836 1.00 79.31 89 LEU A C 1
ATOM 686 O O . LEU A 1 89 ? 21.984 -4.630 -26.496 1.00 79.31 89 LEU A O 1
ATOM 690 N N . ARG A 1 90 ? 20.972 -5.959 -25.010 1.00 74.62 90 ARG A N 1
ATOM 691 C CA . ARG A 1 90 ? 22.161 -6.797 -24.760 1.00 74.62 90 ARG A CA 1
ATOM 692 C C . ARG A 1 90 ? 22.662 -7.537 -26.007 1.00 74.62 90 ARG A C 1
ATOM 694 O O . ARG A 1 90 ? 23.862 -7.757 -26.130 1.00 74.62 90 ARG A O 1
ATOM 701 N N . LYS A 1 91 ? 21.768 -7.926 -26.924 1.00 68.06 91 LYS A N 1
ATOM 702 C CA . LYS A 1 91 ? 22.126 -8.672 -28.150 1.00 68.06 91 LYS A CA 1
ATOM 703 C C . LYS A 1 91 ? 22.647 -7.763 -29.266 1.00 68.06 91 LYS A C 1
ATOM 705 O O . LYS A 1 91 ? 23.449 -8.205 -30.081 1.00 68.06 91 LYS A O 1
ATOM 710 N N . PHE A 1 92 ? 22.219 -6.500 -29.298 1.00 58.62 92 PHE A N 1
ATOM 711 C CA . PHE A 1 92 ? 22.693 -5.526 -30.286 1.00 58.62 92 PHE A CA 1
ATOM 712 C C . PHE A 1 92 ? 24.138 -5.080 -30.015 1.00 58.62 92 PHE A C 1
ATOM 714 O O . PHE A 1 92 ? 24.904 -4.868 -30.950 1.00 58.62 92 PHE A O 1
ATOM 721 N N . ALA A 1 93 ? 24.538 -5.010 -28.741 1.00 59.41 93 ALA A N 1
ATOM 722 C CA . ALA A 1 93 ? 25.892 -4.629 -28.339 1.00 59.41 93 ALA A CA 1
ATOM 723 C C . ALA A 1 93 ? 26.965 -5.708 -28.612 1.00 59.41 93 ALA A C 1
ATOM 725 O O . ALA A 1 93 ? 28.153 -5.400 -28.585 1.00 59.41 93 ALA A O 1
ATOM 726 N N . SER A 1 94 ? 26.581 -6.964 -28.875 1.00 59.03 94 SER A N 1
ATOM 727 C CA . SER A 1 94 ? 27.516 -8.078 -29.107 1.00 59.03 94 SER A CA 1
ATOM 728 C C . SER A 1 94 ? 27.857 -8.328 -30.584 1.00 59.03 94 SER A C 1
ATOM 730 O O . SER A 1 94 ? 28.521 -9.317 -30.888 1.00 59.03 94 SER A O 1
ATOM 732 N N . ILE A 1 95 ? 27.404 -7.475 -31.511 1.00 62.88 95 ILE A N 1
ATOM 733 C CA . ILE A 1 95 ? 27.766 -7.559 -32.935 1.00 62.88 95 ILE A CA 1
ATOM 734 C C . ILE A 1 95 ? 29.065 -6.758 -33.143 1.00 62.88 95 ILE A C 1
ATOM 736 O O . ILE A 1 95 ? 29.053 -5.539 -32.953 1.00 62.88 95 ILE A O 1
ATOM 740 N N . PRO A 1 96 ? 30.194 -7.390 -33.521 1.00 61.72 96 PRO A N 1
ATOM 741 C CA . PRO A 1 96 ? 31.463 -6.692 -33.668 1.00 61.72 96 PRO A CA 1
ATOM 742 C C . PRO A 1 96 ? 31.480 -5.923 -34.994 1.00 61.72 96 PRO A C 1
ATOM 744 O O . PRO A 1 96 ? 31.894 -6.440 -36.029 1.00 61.72 96 PRO A O 1
ATOM 747 N N . TYR A 1 97 ? 31.053 -4.663 -34.977 1.00 66.88 97 TYR A N 1
ATOM 748 C CA . TYR A 1 97 ? 31.259 -3.735 -36.092 1.00 66.88 97 TYR A CA 1
ATOM 749 C C . TYR A 1 97 ? 32.668 -3.131 -36.041 1.00 66.88 97 TYR A C 1
ATOM 751 O O . TYR A 1 97 ? 32.813 -1.928 -35.866 1.00 66.88 97 TYR A O 1
ATOM 759 N N . PHE A 1 98 ? 33.722 -3.944 -36.158 1.00 63.09 98 PHE A N 1
ATOM 760 C CA . PHE A 1 98 ? 35.060 -3.421 -36.467 1.00 63.09 98 PHE A CA 1
ATOM 761 C C . PHE A 1 98 ? 35.966 -4.517 -37.044 1.00 63.09 98 PHE A C 1
ATOM 763 O O . PHE A 1 98 ? 36.786 -5.118 -36.353 1.00 63.09 98 PHE A O 1
ATOM 770 N N . ARG A 1 99 ? 35.817 -4.791 -38.344 1.00 64.25 99 ARG A N 1
ATOM 771 C CA . ARG A 1 99 ? 36.867 -5.435 -39.144 1.00 64.25 99 ARG A CA 1
ATOM 772 C C . ARG A 1 99 ? 37.473 -4.344 -40.030 1.00 64.25 99 ARG A C 1
ATOM 774 O O . ARG A 1 99 ? 36.835 -3.996 -41.023 1.00 64.25 99 ARG A O 1
ATOM 781 N N . PRO A 1 100 ? 38.638 -3.762 -39.694 1.00 61.12 100 PRO A N 1
ATOM 782 C CA . PRO A 1 100 ? 39.311 -2.874 -40.625 1.00 61.12 100 PRO A CA 1
ATOM 783 C C . PRO A 1 100 ? 39.771 -3.729 -41.811 1.00 61.12 100 PRO A C 1
ATOM 785 O O . PRO A 1 100 ? 40.510 -4.701 -41.646 1.00 61.12 100 PRO A O 1
ATOM 788 N N . LEU A 1 101 ? 39.256 -3.420 -43.000 1.00 70.12 101 LEU A N 1
ATOM 789 C CA . LEU A 1 101 ? 39.793 -3.925 -44.259 1.00 70.12 101 LEU A CA 1
ATOM 790 C C . LEU A 1 101 ? 41.195 -3.334 -44.409 1.00 70.12 101 LEU A C 1
ATOM 792 O O . LEU A 1 101 ? 41.337 -2.127 -44.577 1.00 70.12 101 LEU A O 1
ATOM 796 N N . GLY A 1 102 ? 42.211 -4.184 -44.279 1.00 68.25 102 GLY A N 1
ATOM 797 C CA . GLY A 1 102 ? 43.580 -3.828 -44.617 1.00 68.25 102 GLY A CA 1
ATOM 798 C C . GLY A 1 102 ? 43.701 -3.610 -46.121 1.00 68.25 102 GLY A C 1
ATOM 799 O O . GLY A 1 102 ? 43.476 -4.544 -46.894 1.00 68.25 102 GLY A O 1
ATOM 800 N N . ILE A 1 103 ? 44.053 -2.382 -46.491 1.00 49.72 103 ILE A N 1
ATOM 801 C CA . ILE A 1 103 ? 44.808 -2.015 -47.691 1.00 49.72 103 ILE A CA 1
ATOM 802 C C . ILE A 1 103 ? 45.883 -1.042 -47.213 1.00 49.72 103 ILE A C 1
ATOM 804 O O . ILE A 1 103 ? 45.521 -0.143 -46.419 1.00 49.72 103 ILE A O 1
#